Protein AF-A0A924JR53-F1 (afdb_monomer)

Foldseek 3Di:
DDDDDDDDDPVPDPDDDDPCVPDDDADPDDPSDPVNQAAQPDPQADPRRGRVVNVVVVD

pLDDT: mean 96.68, std 3.56, range [78.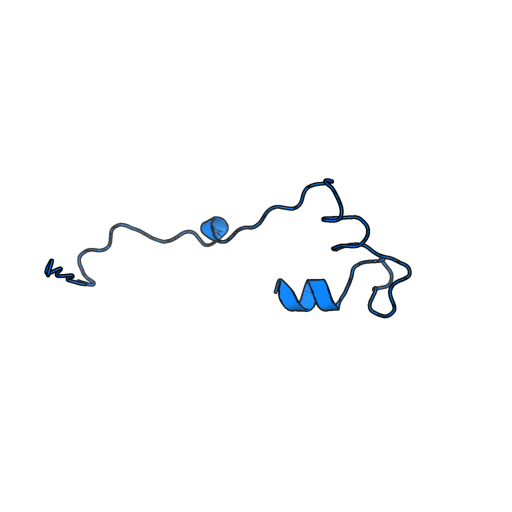06, 98.56]

Solvent-accessible surface area (backbone atoms only — not comparable to full-atom values): 4088 Å² total; per-residue (Å²): 129,92,83,86,88,86,85,89,60,83,90,73,68,91,74,86,83,62,76,72,79,76,63,86,88,87,53,98,50,88,48,51,36,57,80,42,48,34,33,66,88,42,94,56,29,47,100,86,12,38,29,49,66,60,51,67,74,71,111

Radius of gyration: 20.5 Å; Cα contacts (8 Å, |Δi|>4): 42; chains: 1; bounding box: 33×25×59 Å

Structure (mmCIF, N/CA/C/O backbone):
data_AF-A0A924JR53-F1
#
_entry.id   AF-A0A924JR53-F1
#
loop_
_atom_site.group_PDB
_atom_site.id
_atom_site.type_symbol
_atom_site.label_atom_id
_atom_site.label_alt_id
_atom_site.label_comp_id
_atom_site.label_asym_id
_atom_site.label_entity_id
_atom_site.label_seq_id
_atom_site.pdbx_PDB_ins_code
_atom_site.Cartn_x
_atom_site.Cartn_y
_atom_site.Cartn_z
_atom_site.occupancy
_atom_site.B_iso_or_equiv
_atom_site.auth_seq_id
_atom_site.auth_comp_id
_atom_site.auth_asym_id
_atom_site.auth_atom_id
_atom_site.pdbx_PDB_model_num
ATOM 1 N N . MET A 1 1 ? 5.737 4.206 40.094 1.00 78.06 1 MET A N 1
ATOM 2 C CA . MET A 1 1 ? 5.463 3.746 38.7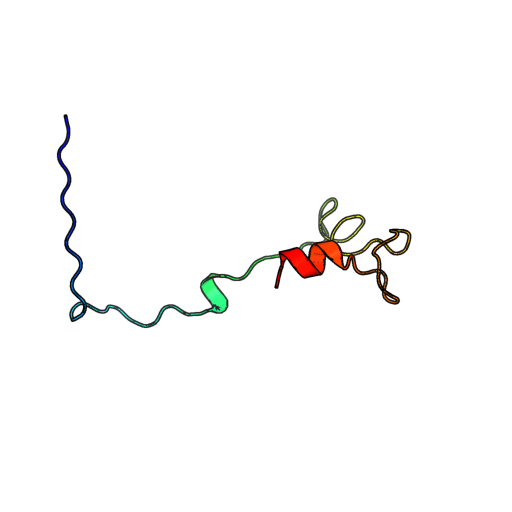15 1.00 78.06 1 MET A CA 1
ATOM 3 C C . MET A 1 1 ? 3.958 3.733 38.525 1.00 78.06 1 MET A C 1
ATOM 5 O O . MET A 1 1 ? 3.293 3.245 39.433 1.00 78.06 1 MET A O 1
ATOM 9 N N . PRO A 1 2 ? 3.409 4.289 37.436 1.00 86.75 2 PRO A N 1
ATOM 10 C CA . PRO A 1 2 ? 1.985 4.148 37.167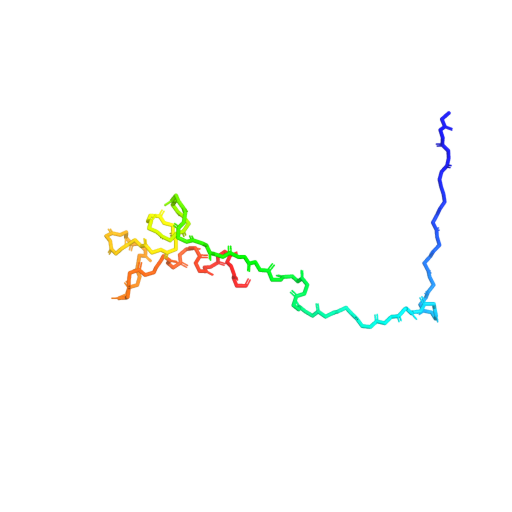 1.00 86.75 2 PRO A CA 1
ATOM 11 C C . PRO A 1 2 ? 1.648 2.672 36.926 1.00 86.75 2 PRO A C 1
ATOM 13 O O . PRO A 1 2 ? 2.446 1.933 36.349 1.00 86.75 2 PRO A O 1
ATOM 16 N N . THR A 1 3 ? 0.483 2.248 37.403 1.00 93.00 3 THR A N 1
ATOM 17 C CA . THR A 1 3 ? -0.042 0.890 37.226 1.00 93.00 3 THR A CA 1
ATOM 18 C C . THR A 1 3 ? -1.269 0.968 36.321 1.00 93.00 3 THR A C 1
ATOM 20 O O . THR A 1 3 ? -2.113 1.838 36.521 1.00 93.00 3 THR A O 1
ATOM 23 N N . ALA A 1 4 ? -1.364 0.085 35.326 1.00 97.00 4 ALA A N 1
ATOM 24 C CA . ALA A 1 4 ? -2.487 0.015 34.392 1.00 97.00 4 ALA A CA 1
ATOM 25 C C . ALA A 1 4 ? -3.091 -1.394 34.390 1.00 97.00 4 ALA A C 1
ATOM 27 O O . ALA A 1 4 ? -2.373 -2.377 34.578 1.00 97.00 4 ALA A O 1
ATOM 28 N N . SER A 1 5 ? -4.400 -1.487 34.160 1.00 96.69 5 SER A N 1
ATOM 29 C CA . SER A 1 5 ? -5.128 -2.748 34.017 1.00 96.69 5 SER A CA 1
ATOM 30 C C . SER A 1 5 ? -5.973 -2.746 32.740 1.00 96.69 5 SER A C 1
ATOM 32 O O . SER A 1 5 ? -6.439 -1.702 32.287 1.00 96.69 5 SER A O 1
ATOM 34 N N . ILE A 1 6 ? -6.155 -3.929 32.149 1.00 97.31 6 ILE A N 1
ATOM 35 C CA . ILE A 1 6 ? -7.010 -4.170 30.981 1.00 97.31 6 ILE A CA 1
ATOM 36 C C . ILE A 1 6 ? -7.838 -5.436 31.221 1.00 97.31 6 ILE A C 1
ATOM 38 O O . ILE A 1 6 ? -7.372 -6.381 31.854 1.00 97.31 6 ILE A O 1
ATOM 42 N N . THR A 1 7 ? -9.075 -5.463 30.732 1.00 97.69 7 THR A N 1
ATOM 43 C CA . THR A 1 7 ? -9.942 -6.650 30.725 1.00 97.69 7 THR A CA 1
ATOM 44 C C . THR A 1 7 ? -10.510 -6.826 29.324 1.00 97.69 7 THR A C 1
ATOM 46 O O . THR A 1 7 ? -10.955 -5.856 28.717 1.00 97.69 7 THR A O 1
ATOM 49 N N . ILE A 1 8 ? -10.485 -8.056 28.809 1.00 97.12 8 ILE A N 1
ATOM 50 C CA . ILE A 1 8 ? -10.995 -8.400 27.478 1.00 97.12 8 ILE A CA 1
ATOM 51 C C . ILE A 1 8 ? -12.120 -9.418 27.663 1.00 97.12 8 ILE A C 1
ATOM 53 O O . ILE A 1 8 ? -11.877 -10.524 28.143 1.00 97.12 8 ILE A O 1
ATOM 57 N N . ALA A 1 9 ? -13.343 -9.043 27.291 1.00 97.44 9 ALA A N 1
ATOM 58 C CA . ALA A 1 9 ? -14.535 -9.876 27.429 1.00 97.44 9 ALA A CA 1
ATOM 59 C C . ALA A 1 9 ? -15.243 -10.015 26.074 1.00 97.44 9 ALA A C 1
ATOM 61 O O . ALA A 1 9 ? -15.631 -9.018 25.471 1.00 97.44 9 ALA A O 1
ATOM 62 N N . ARG A 1 10 ? -15.417 -11.258 25.600 1.00 94.56 10 ARG A N 1
ATOM 63 C CA . ARG A 1 10 ? -16.012 -11.564 24.284 1.00 94.56 10 ARG A CA 1
ATOM 64 C C . ARG A 1 10 ? -17.461 -11.079 24.164 1.00 94.56 10 ARG A C 1
ATOM 66 O O . ARG A 1 10 ? -17.843 -10.559 23.121 1.00 94.56 10 ARG A O 1
ATOM 73 N N . ASP A 1 11 ? -18.236 -11.215 25.236 1.00 97.19 11 ASP A N 1
ATOM 74 C CA . ASP A 1 11 ? -19.666 -10.877 25.237 1.00 97.19 11 ASP A CA 1
ATOM 75 C C . ASP A 1 11 ? -19.914 -9.354 25.225 1.00 97.19 11 ASP A C 1
ATOM 77 O O . ASP A 1 11 ? -21.024 -8.907 24.956 1.00 97.19 11 ASP A O 1
ATOM 81 N N . PHE A 1 12 ? -18.870 -8.544 25.448 1.00 97.50 12 PHE A N 1
ATOM 82 C CA . PHE A 1 12 ? -18.887 -7.079 25.343 1.00 97.50 12 PHE A CA 1
ATOM 83 C C . PHE A 1 12 ? -18.453 -6.614 23.940 1.00 97.50 12 PHE A C 1
ATOM 85 O O . PHE A 1 12 ? -17.511 -5.838 23.771 1.00 97.50 12 PHE A O 1
ATOM 92 N N . THR A 1 13 ? -19.132 -7.111 22.904 1.00 96.50 13 THR A N 1
ATOM 93 C CA . THR A 1 13 ? -18.862 -6.724 21.510 1.00 96.50 13 THR A CA 1
ATOM 94 C C . THR A 1 13 ? -19.601 -5.429 21.145 1.00 96.50 13 THR A C 1
ATOM 96 O O . THR A 1 13 ? -20.807 -5.329 21.344 1.00 96.50 13 THR A O 1
ATOM 99 N N . ILE A 1 14 ? -18.888 -4.442 20.585 1.00 97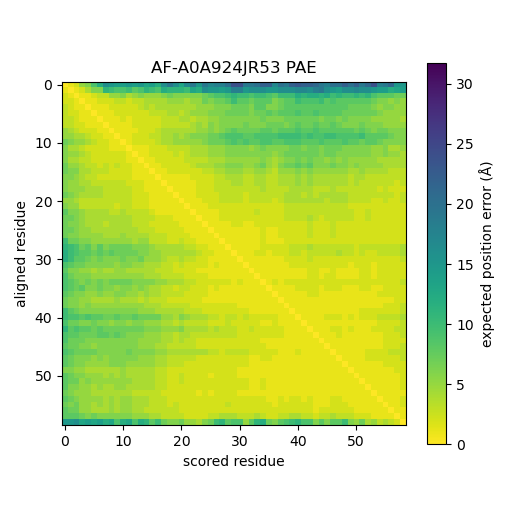.00 14 ILE A N 1
ATOM 100 C CA . ILE A 1 14 ? -19.474 -3.165 20.124 1.00 97.00 14 ILE A CA 1
ATOM 101 C C . ILE A 1 14 ? -20.101 -3.311 18.728 1.00 97.00 14 ILE A C 1
ATOM 103 O O . ILE A 1 14 ? -21.193 -2.806 18.480 1.00 97.00 14 ILE A O 1
ATOM 107 N N . GLY A 1 15 ? -19.412 -3.989 17.809 1.00 95.81 15 GLY A N 1
ATOM 108 C CA . GLY A 1 15 ? -19.868 -4.195 16.437 1.00 95.81 15 GLY A CA 1
ATOM 109 C C . GLY A 1 15 ? -18.767 -4.755 15.540 1.00 95.81 15 GLY A C 1
ATOM 110 O O . GLY A 1 15 ? -17.627 -4.934 15.976 1.00 95.81 15 GLY A O 1
ATOM 111 N N . ASP A 1 16 ? -19.116 -5.016 14.282 1.00 96.94 16 ASP A N 1
ATOM 112 C CA . ASP A 1 16 ? -18.179 -5.537 13.288 1.00 96.94 16 ASP A CA 1
ATOM 113 C C . ASP A 1 16 ? -17.126 -4.496 12.898 1.00 96.94 16 ASP A C 1
ATOM 115 O O . ASP A 1 16 ? -17.422 -3.307 12.766 1.00 96.94 16 ASP A O 1
ATOM 119 N N . VAL A 1 17 ? -15.900 -4.952 12.636 1.00 97.62 17 VAL A N 1
ATOM 120 C CA . VAL A 1 17 ? -14.814 -4.112 12.114 1.00 97.62 17 VAL A CA 1
ATOM 121 C C . VAL A 1 17 ? -14.856 -4.144 10.581 1.00 97.62 17 VAL A C 1
ATOM 123 O O . VAL A 1 17 ? -14.520 -5.170 9.983 1.00 97.62 17 VAL A O 1
ATOM 126 N N . PRO A 1 18 ? -15.246 -3.051 9.893 1.00 97.94 18 PRO A N 1
ATOM 127 C CA . PRO A 1 18 ? -15.347 -3.069 8.440 1.00 97.94 18 PRO A CA 1
ATOM 128 C C . PRO A 1 18 ? -13.969 -3.193 7.783 1.00 97.94 18 PRO A C 1
ATOM 130 O O . PRO A 1 18 ? -13.073 -2.400 8.064 1.00 97.94 18 PRO A O 1
ATOM 133 N N . ARG A 1 19 ? -13.818 -4.105 6.812 1.00 97.25 19 ARG A N 1
ATOM 134 C CA . ARG A 1 19 ? -12.535 -4.330 6.110 1.00 97.25 19 ARG A CA 1
ATOM 135 C C . ARG A 1 19 ? -11.963 -3.069 5.442 1.00 97.25 19 ARG A C 1
ATOM 137 O O . ARG A 1 19 ? -10.752 -2.932 5.327 1.00 97.25 19 ARG A O 1
ATOM 144 N N . ARG A 1 20 ? -12.825 -2.124 5.045 1.00 97.31 20 ARG A N 1
ATOM 145 C CA . ARG A 1 20 ? -12.432 -0.837 4.437 1.00 97.31 20 ARG A CA 1
ATOM 146 C C . ARG A 1 20 ? -11.652 0.095 5.371 1.00 97.31 20 ARG A C 1
ATOM 148 O O . ARG A 1 20 ? -11.033 1.027 4.878 1.00 97.31 20 ARG A O 1
ATOM 155 N N . LEU A 1 21 ? -11.673 -0.141 6.688 1.00 97.94 21 LEU A N 1
ATOM 156 C CA . LEU A 1 21 ? -10.839 0.614 7.631 1.00 97.94 21 LEU A CA 1
ATOM 157 C C . LEU A 1 21 ? -9.340 0.396 7.387 1.00 97.94 21 LEU A C 1
ATOM 159 O O . LEU A 1 21 ? -8.536 1.233 7.774 1.00 97.94 21 LEU A O 1
ATOM 163 N N . PHE A 1 22 ? -8.977 -0.696 6.711 1.00 96.94 22 PHE A N 1
ATOM 164 C CA . PHE A 1 22 ? -7.604 -1.025 6.334 1.00 96.94 22 PHE A CA 1
ATOM 165 C C . PHE A 1 22 ? -7.268 -0.601 4.892 1.00 96.94 22 PHE A C 1
ATOM 167 O O . PHE A 1 22 ? -6.348 -1.144 4.286 1.00 96.94 22 PHE A O 1
ATOM 174 N N . GLY A 1 23 ? -8.045 0.316 4.305 1.00 96.94 23 GLY A N 1
ATOM 175 C CA . GLY A 1 23 ? -7.747 0.887 2.993 1.00 96.94 23 GLY A CA 1
ATOM 176 C C . GLY A 1 23 ? -6.506 1.786 3.014 1.00 96.94 23 GLY A C 1
ATOM 177 O O . GLY A 1 23 ? -6.127 2.317 4.055 1.00 96.94 23 GLY A O 1
ATOM 178 N N . SER A 1 24 ? -5.900 1.976 1.842 1.00 96.69 24 SER A N 1
ATOM 179 C CA . SER A 1 24 ? -4.802 2.925 1.619 1.00 96.69 24 SER A CA 1
ATOM 180 C C . SER A 1 24 ? -5.193 3.950 0.548 1.00 96.69 24 SER A C 1
ATOM 182 O O . SER A 1 24 ? -6.290 3.884 -0.013 1.00 96.69 24 SER A O 1
ATOM 184 N N . PHE A 1 25 ? -4.310 4.905 0.273 1.00 97.38 25 PHE A N 1
ATOM 185 C CA . PHE A 1 25 ? -4.546 6.003 -0.656 1.00 97.38 25 PHE A CA 1
ATOM 186 C C . PHE A 1 25 ? -3.370 6.181 -1.623 1.00 97.38 25 PHE A C 1
ATOM 188 O O . PHE A 1 25 ? -2.209 6.074 -1.231 1.00 97.38 25 PHE A O 1
ATOM 195 N N . VAL A 1 26 ? -3.691 6.452 -2.889 1.00 97.94 26 VAL A N 1
ATOM 196 C CA . VAL A 1 26 ? -2.738 6.736 -3.967 1.00 97.94 26 VAL A CA 1
ATOM 197 C C . VAL A 1 26 ? -3.107 8.087 -4.561 1.00 97.94 26 VAL A C 1
ATOM 199 O O . VAL A 1 26 ? -4.246 8.296 -4.976 1.00 97.94 26 VAL A O 1
ATOM 202 N N . GLU A 1 27 ? -2.137 8.990 -4.621 1.00 98.50 27 GLU A N 1
ATOM 203 C CA . GLU A 1 27 ? -2.297 10.334 -5.169 1.00 98.50 27 GLU A CA 1
ATOM 204 C C . GLU A 1 27 ? -1.281 10.559 -6.287 1.00 98.50 27 GLU A C 1
ATOM 206 O O . GLU A 1 27 ? -0.169 10.030 -6.248 1.00 98.50 27 GLU A O 1
ATOM 211 N N . HIS A 1 28 ? -1.616 11.402 -7.261 1.00 98.06 28 HIS A N 1
ATOM 212 C CA . HIS A 1 28 ? -0.651 11.901 -8.242 1.00 98.06 28 HIS A CA 1
ATOM 213 C C . HIS A 1 28 ? 0.299 12.938 -7.613 1.00 98.06 28 HIS A C 1
ATOM 215 O O . HIS A 1 28 ? 0.395 14.076 -8.063 1.00 98.06 28 HIS A O 1
ATOM 221 N N . MET A 1 29 ? 1.009 12.536 -6.558 1.00 97.81 29 MET A N 1
ATOM 222 C CA . MET A 1 29 ? 1.927 13.375 -5.800 1.00 97.81 29 MET A CA 1
ATOM 223 C C . MET A 1 29 ? 3.291 12.697 -5.665 1.00 97.81 29 MET A C 1
ATOM 225 O O . MET A 1 29 ? 3.408 11.529 -5.281 1.00 97.81 29 MET A O 1
ATOM 229 N N . GLY A 1 30 ? 4.343 13.459 -5.972 1.00 97.06 30 GLY A N 1
ATOM 230 C CA . GLY A 1 30 ? 5.720 12.985 -5.909 1.00 97.06 30 GLY A CA 1
ATOM 231 C C . GLY A 1 30 ? 5.919 11.725 -6.749 1.00 97.06 30 GLY A C 1
ATOM 232 O O . GLY A 1 30 ? 5.667 11.726 -7.951 1.00 97.06 30 GLY A O 1
ATOM 233 N N . ARG A 1 31 ? 6.365 10.649 -6.096 1.00 97.88 31 ARG A N 1
ATOM 234 C CA . ARG A 1 31 ? 6.665 9.357 -6.731 1.00 97.88 31 ARG A CA 1
ATOM 235 C C . ARG A 1 31 ? 5.670 8.256 -6.372 1.00 97.88 31 ARG A C 1
ATOM 237 O O . ARG A 1 31 ? 6.013 7.086 -6.414 1.00 97.88 31 ARG A O 1
ATOM 244 N N . CYS A 1 32 ? 4.459 8.614 -5.944 1.00 97.81 32 CYS A N 1
ATOM 245 C CA . CYS A 1 32 ? 3.456 7.614 -5.577 1.00 97.8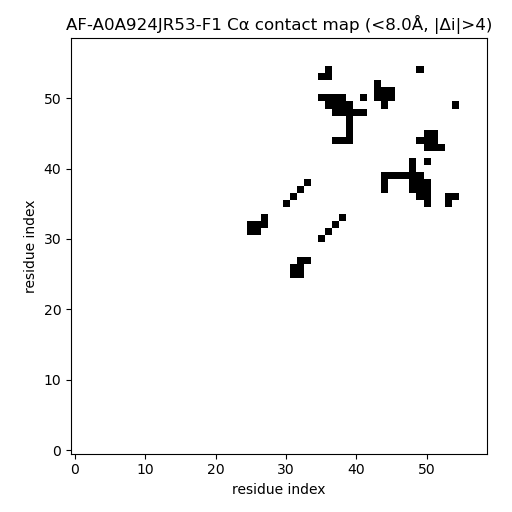1 32 CYS A CA 1
ATOM 246 C C . CYS A 1 32 ? 2.980 6.828 -6.814 1.00 97.81 32 CYS A C 1
ATOM 248 O O . CYS A 1 32 ? 2.936 5.599 -6.787 1.00 97.81 32 CYS A O 1
ATOM 250 N N . VAL A 1 33 ? 2.718 7.535 -7.922 1.00 98.12 33 VAL A N 1
ATOM 251 C CA . VAL A 1 33 ? 2.373 6.930 -9.220 1.00 98.12 33 VAL A CA 1
ATOM 252 C C . VAL A 1 33 ? 3.632 6.733 -10.067 1.00 98.12 33 VAL A C 1
ATOM 254 O O . VAL A 1 33 ? 4.122 5.616 -10.208 1.00 98.12 33 VAL A O 1
ATOM 257 N N . TYR A 1 34 ? 4.192 7.820 -10.600 1.00 98.31 34 TYR A N 1
ATOM 258 C CA . TYR A 1 34 ? 5.353 7.767 -11.490 1.00 98.31 34 TYR A CA 1
ATOM 259 C C . TYR A 1 34 ? 6.625 7.450 -10.705 1.00 98.31 34 TYR A C 1
ATOM 261 O O . TYR A 1 34 ? 6.895 8.116 -9.707 1.00 98.31 34 TYR A O 1
ATOM 269 N N . SER A 1 35 ? 7.414 6.468 -11.152 1.00 96.69 35 SER A N 1
ATOM 270 C CA . SER A 1 35 ? 8.558 5.887 -10.410 1.00 96.69 35 SER A CA 1
ATOM 271 C C . SER A 1 35 ? 8.183 5.231 -9.067 1.00 96.69 35 SER A C 1
ATOM 273 O O . SER A 1 35 ? 9.047 4.999 -8.223 1.00 96.69 35 SER A O 1
ATOM 275 N N . GLY A 1 36 ? 6.887 4.966 -8.866 1.00 97.25 36 GLY A N 1
ATOM 276 C CA . GLY A 1 36 ? 6.322 4.249 -7.724 1.00 97.25 36 GLY A CA 1
ATOM 277 C C . GLY A 1 36 ? 5.593 3.000 -8.195 1.00 97.25 36 GLY A C 1
ATOM 278 O O . GLY A 1 36 ? 6.220 2.015 -8.568 1.00 97.25 36 GLY A O 1
ATOM 279 N N . THR A 1 37 ? 4.258 3.034 -8.208 1.00 97.81 37 THR A N 1
ATOM 280 C CA . THR A 1 37 ? 3.451 1.913 -8.722 1.00 97.81 37 THR A CA 1
ATOM 281 C C . THR A 1 37 ? 3.594 1.718 -10.233 1.00 97.81 37 THR A C 1
ATOM 283 O O . THR A 1 37 ? 3.432 0.596 -10.715 1.00 97.81 37 THR A O 1
ATOM 286 N N . PHE A 1 38 ? 3.924 2.780 -10.973 1.00 98.50 38 PHE A N 1
ATOM 287 C CA . PHE A 1 38 ? 4.052 2.786 -12.427 1.00 98.50 38 PHE A CA 1
ATOM 288 C C . PHE A 1 38 ? 5.447 3.251 -12.871 1.00 98.50 38 PHE A C 1
ATOM 290 O O . PHE A 1 38 ? 5.858 4.393 -12.631 1.00 98.50 38 PHE A O 1
ATOM 297 N N . GLU A 1 39 ? 6.167 2.360 -13.553 1.00 98.50 39 GLU A N 1
ATOM 298 C CA . GLU A 1 39 ? 7.513 2.590 -14.080 1.00 98.50 39 GLU A CA 1
ATOM 299 C C . GLU A 1 39 ? 7.818 1.650 -15.272 1.00 98.50 39 GLU A C 1
ATOM 301 O O . GLU A 1 39 ? 8.474 0.624 -15.097 1.00 98.50 39 GLU A O 1
ATOM 306 N N . PRO A 1 40 ? 7.377 1.981 -16.505 1.00 98.31 40 PRO A N 1
ATOM 307 C CA . PRO A 1 40 ? 7.458 1.083 -17.669 1.00 98.31 40 PRO A CA 1
ATOM 308 C C . PRO A 1 40 ? 8.855 0.574 -18.048 1.00 98.31 40 PRO A C 1
ATOM 310 O O . PRO A 1 40 ? 8.974 -0.481 -18.660 1.00 98.31 40 PRO A O 1
ATOM 313 N N . GLY A 1 41 ? 9.914 1.318 -17.714 1.00 97.75 41 GLY A N 1
ATOM 314 C CA . GLY A 1 41 ? 11.300 0.922 -17.990 1.00 97.75 41 GLY A CA 1
ATOM 315 C C . GLY A 1 41 ? 11.921 0.010 -16.928 1.00 97.75 41 GLY A C 1
ATOM 316 O O . GLY A 1 41 ? 13.070 -0.400 -17.083 1.00 97.75 41 GLY A O 1
ATOM 317 N N . HIS A 1 42 ? 11.207 -0.281 -15.839 1.00 98.38 42 HIS A N 1
ATOM 318 C CA . HIS A 1 42 ? 11.741 -1.084 -14.750 1.00 98.38 42 HIS A CA 1
ATOM 319 C C . HIS A 1 42 ? 11.795 -2.572 -15.127 1.00 98.38 42 HIS A C 1
ATOM 321 O O . HIS A 1 42 ? 10.838 -3.109 -15.677 1.00 98.38 42 HIS A O 1
ATOM 327 N N . THR A 1 43 ? 12.870 -3.280 -14.758 1.00 98.19 43 THR A N 1
ATOM 328 C CA . THR A 1 43 ? 13.073 -4.716 -15.061 1.00 98.19 43 THR A CA 1
ATOM 329 C C . THR A 1 43 ? 11.908 -5.606 -14.608 1.00 98.19 43 THR A C 1
ATOM 331 O O . THR A 1 43 ? 11.606 -6.631 -15.213 1.00 98.19 43 THR A O 1
ATOM 334 N N . GLU A 1 44 ? 11.239 -5.205 -13.530 1.00 98.00 44 GLU A N 1
ATOM 335 C CA . GLU A 1 44 ? 10.095 -5.912 -12.941 1.00 98.00 44 GLU A CA 1
ATOM 336 C C . GLU A 1 44 ? 8.726 -5.355 -13.351 1.00 98.00 44 GLU A C 1
ATOM 338 O O . GLU A 1 44 ? 7.706 -5.843 -12.856 1.00 98.00 44 GLU A O 1
ATOM 343 N N . ALA A 1 45 ? 8.673 -4.363 -14.243 1.00 98.56 45 ALA A N 1
ATOM 344 C CA . ALA A 1 45 ? 7.411 -3.869 -14.775 1.00 98.56 45 ALA A CA 1
ATOM 345 C C . ALA A 1 45 ? 6.666 -4.974 -15.547 1.00 98.56 45 ALA A C 1
ATOM 347 O O . ALA A 1 45 ? 7.278 -5.894 -16.103 1.00 98.56 45 ALA A O 1
ATOM 348 N N . ASP A 1 46 ? 5.338 -4.915 -15.535 1.00 97.88 46 ASP A N 1
ATOM 349 C CA . ASP A 1 46 ? 4.490 -5.697 -16.433 1.00 97.88 46 ASP A CA 1
ATOM 350 C C . ASP A 1 46 ? 4.266 -4.978 -17.778 1.00 97.88 46 ASP A C 1
ATOM 352 O O . ASP A 1 46 ? 4.798 -3.895 -18.025 1.00 97.88 46 ASP A O 1
ATOM 356 N N . GLU A 1 47 ? 3.479 -5.588 -18.667 1.00 98.19 47 GLU A N 1
ATOM 357 C CA . GLU A 1 47 ? 3.167 -5.045 -19.999 1.00 98.19 47 GLU A CA 1
ATOM 358 C C . GLU A 1 47 ? 2.429 -3.696 -19.971 1.00 98.19 47 GLU A C 1
ATOM 360 O O . GLU A 1 47 ? 2.472 -2.951 -20.949 1.00 98.19 47 GLU A O 1
ATOM 365 N N . ASN A 1 48 ? 1.792 -3.361 -18.847 1.00 98.25 48 ASN A N 1
ATOM 366 C CA . ASN A 1 48 ? 1.102 -2.093 -18.637 1.00 98.25 48 ASN A CA 1
ATOM 367 C C . ASN A 1 48 ? 1.984 -1.073 -17.907 1.00 98.25 48 ASN A C 1
ATOM 369 O O . ASN A 1 48 ? 1.536 0.042 -17.667 1.00 98.25 48 ASN A O 1
ATOM 373 N N . GLY A 1 49 ? 3.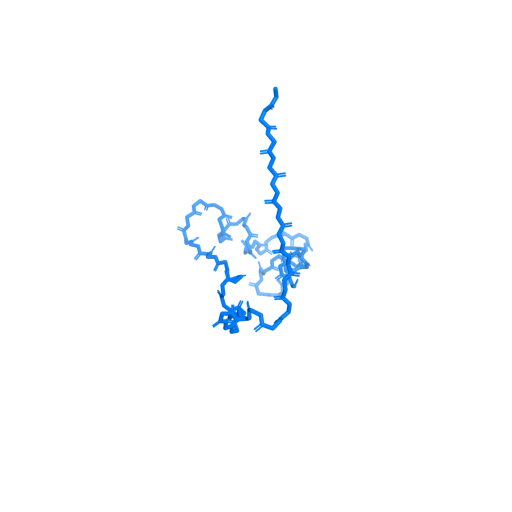220 -1.432 -17.549 1.00 98.38 49 GLY A N 1
ATOM 374 C CA . GLY A 1 49 ? 4.164 -0.579 -16.839 1.00 98.38 49 GLY A CA 1
ATOM 375 C C . GLY A 1 49 ? 4.025 -0.578 -15.316 1.00 98.38 49 GLY A C 1
ATOM 376 O O . GLY A 1 49 ? 4.672 0.242 -14.664 1.00 98.38 49 GLY A O 1
ATOM 377 N N . PHE A 1 50 ? 3.221 -1.467 -14.724 1.00 98.44 50 PHE A N 1
ATOM 378 C CA . PHE A 1 50 ? 3.096 -1.565 -13.269 1.00 98.44 50 PHE A CA 1
ATOM 379 C C . PHE A 1 50 ? 4.216 -2.405 -12.653 1.00 98.44 50 PHE A C 1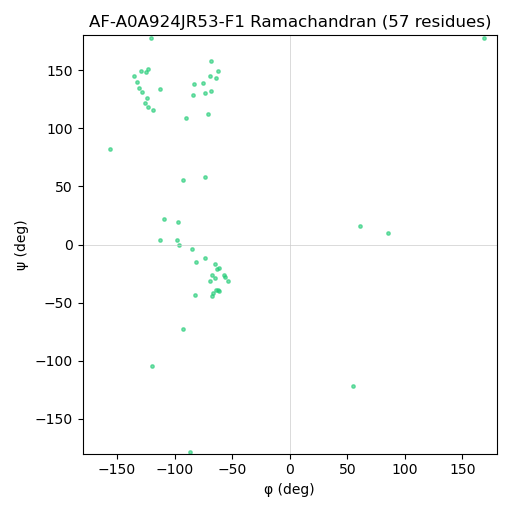
ATOM 381 O O . PHE A 1 50 ? 4.573 -3.474 -13.149 1.00 98.44 50 PHE A O 1
ATOM 388 N N . ARG A 1 51 ? 4.755 -1.939 -11.525 1.00 98.38 51 ARG A N 1
ATOM 389 C CA . ARG A 1 51 ? 5.809 -2.620 -10.761 1.00 98.38 51 ARG A CA 1
ATOM 390 C C . ARG A 1 51 ? 5.273 -3.882 -10.066 1.00 98.38 51 ARG A C 1
ATOM 392 O O . ARG A 1 51 ? 4.480 -3.791 -9.125 1.00 98.38 51 ARG A O 1
ATOM 399 N N . ARG A 1 52 ? 5.715 -5.074 -10.493 1.00 98.25 52 ARG A N 1
ATOM 400 C CA . ARG A 1 52 ? 5.240 -6.362 -9.934 1.00 98.25 52 ARG A CA 1
ATOM 401 C C . ARG A 1 52 ? 5.696 -6.635 -8.500 1.00 98.25 52 ARG A C 1
ATOM 403 O O . ARG A 1 52 ? 4.972 -7.273 -7.743 1.00 98.25 52 ARG A O 1
ATOM 410 N N . ASP A 1 53 ? 6.860 -6.146 -8.116 1.00 98.00 53 ASP A N 1
ATOM 411 C CA . ASP A 1 53 ? 7.362 -6.162 -6.740 1.00 98.00 53 ASP A CA 1
ATOM 412 C C . ASP A 1 53 ? 6.526 -5.260 -5.817 1.00 98.00 53 ASP A C 1
ATOM 414 O O . ASP A 1 53 ? 6.148 -5.683 -4.728 1.00 98.00 53 ASP A O 1
ATOM 418 N N . VAL A 1 54 ? 6.128 -4.066 -6.273 1.00 97.75 54 VAL A N 1
ATOM 419 C CA . VAL A 1 54 ? 5.219 -3.187 -5.517 1.00 97.75 54 VAL A CA 1
ATOM 420 C C . VAL A 1 54 ? 3.849 -3.851 -5.358 1.00 97.75 54 VAL A C 1
ATOM 422 O O . VAL A 1 54 ? 3.254 -3.821 -4.279 1.00 97.75 54 VAL A O 1
ATOM 425 N N . LEU A 1 55 ? 3.363 -4.530 -6.401 1.00 96.94 55 LEU A N 1
ATOM 426 C CA . LEU A 1 55 ? 2.149 -5.341 -6.319 1.00 96.94 55 LEU A CA 1
ATOM 427 C C . LEU A 1 55 ? 2.287 -6.482 -5.295 1.00 96.94 55 LEU A C 1
ATOM 429 O O . LEU A 1 55 ? 1.344 -6.752 -4.558 1.00 96.94 55 LEU A O 1
ATOM 433 N N . ALA A 1 56 ? 3.441 -7.149 -5.216 1.00 97.69 56 ALA A N 1
ATOM 434 C CA . ALA A 1 56 ? 3.666 -8.228 -4.253 1.00 97.69 56 ALA A CA 1
ATOM 435 C C . ALA A 1 56 ? 3.630 -7.746 -2.791 1.00 97.69 56 ALA A C 1
ATOM 437 O O . ALA A 1 56 ? 3.233 -8.510 -1.915 1.00 97.69 56 ALA A O 1
ATOM 438 N N . LEU A 1 57 ? 3.990 -6.485 -2.533 1.00 97.50 57 LEU A N 1
ATOM 439 C CA . LEU A 1 57 ? 3.972 -5.878 -1.197 1.00 97.50 57 LEU A CA 1
ATOM 440 C C . LEU A 1 57 ? 2.590 -5.382 -0.749 1.00 97.50 57 LEU A C 1
ATOM 442 O O . LEU A 1 57 ? 2.409 -5.085 0.429 1.00 97.50 57 LEU A O 1
ATOM 446 N N . THR A 1 58 ? 1.633 -5.250 -1.669 1.00 93.94 58 THR A N 1
ATOM 447 C CA . THR A 1 58 ? 0.322 -4.626 -1.401 1.00 93.94 58 THR A CA 1
ATOM 448 C C . THR A 1 58 ? -0.857 -5.602 -1.467 1.00 93.94 58 THR A C 1
ATOM 450 O O . THR A 1 58 ? -2.006 -5.176 -1.333 1.00 93.94 58 THR A O 1
ATOM 453 N N . LYS A 1 59 ? -0.583 -6.898 -1.666 1.00 82.25 59 LYS A N 1
ATOM 454 C CA . LYS A 1 59 ? -1.582 -7.979 -1.660 1.00 82.25 59 LYS A CA 1
ATOM 455 C C . LYS A 1 59 ? -2.050 -8.370 -0.261 1.00 82.25 59 LYS A C 1
ATOM 457 O O . LYS A 1 59 ? -1.216 -8.378 0.667 1.00 82.25 59 LYS A O 1
#

Sequence (59 aa):
MPTASITIARDFTIGDVPRRLFGSFVEHMGRCVYSG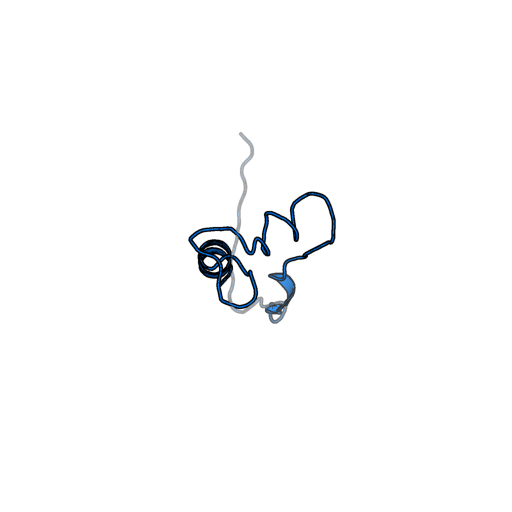TFEPGHTEADENGFRRDVLALTK

Mean predicted aligned error: 3.88 Å

Nearest PDB structures (foldseek):
  2y2w-assembly1_D  TM=9.992E-01  e=2.267E-03  Bifidobacterium longum
  5o80-assembly1_C  TM=9.810E-01  e=3.786E-03  Thermochaetoides thermophila
  5o82-assembly1_B  TM=9.897E-01  e=4.717E-03  Thermochaetoides thermophila

Secondary structu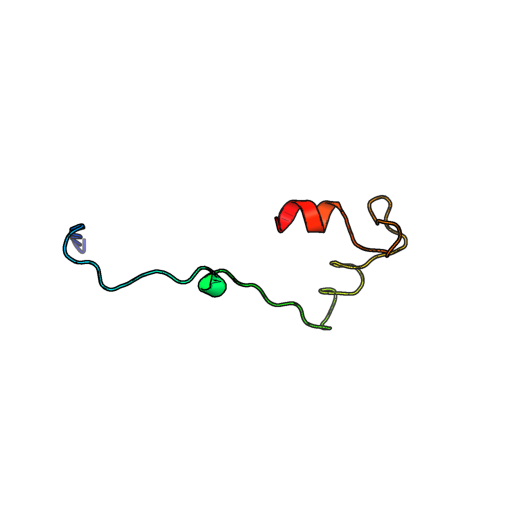re (DSSP, 8-state):
---------TT-------GGGG-----SSTTSTBTTTB-TTSTTB-TTSBBHHHHHH--